Protein AF-A0A1M7IIR4-F1 (afdb_monomer)

Sequence (81 aa):
MNTRRNFIKKTALGSAGIAMAGSAMAMPASSYRRIIGANDRLNVAIAGLGRRLGAFYEPIALKESNVQLMYLFMIDVNPRL

pLDDT: mean 78.12, std 10.46, range [48.78, 90.06]

Solvent-accessible surface area (backbone atoms only — not comparable to full-atom values): 5125 Å² total; per-residue (Å²): 144,87,51,74,68,57,52,52,52,51,52,53,54,51,50,51,52,49,56,55,52,48,60,75,67,49,78,54,73,70,59,58,58,58,57,66,65,44,90,74,42,44,78,42,67,49,74,64,64,55,99,59,49,76,70,53,53,61,64,50,68,36,74,88,62,37,46,43,83,76,48,79,40,65,77,81,86,70,91,72,130

Secondary structure (DSSP, 8-state):
---HHHHHHHHHHHHHHHHHHHHHTPPPHHHHHHHTTTTTPEEEEEE--STTTHHHHHHHH-GGG-EEEEEEE--------

Mean predicted aligned error: 13.19 Å

Nearest PDB structures (foldseek):
  7qep-assembly1_C2  TM=3.889E-01  e=2.204E+00  Encephalitozoon cuniculi GB-M1
  6xu7-assembly1_Cc  TM=3.745E-01  e=3.340E+00  Drosophila melanogaster

InterPro domains:
  IPR006311 Twin-arginine translocation pathway, signal sequence [PS51318] (1-26)
  IPR019546 Twin-arginine translocation pathway, signal sequence, bacterial/archaeal [TIGR01409] (3-24)

Organism: NCBI:txid143223

Radius of gyration: 25.54 Å; Cα contacts (8 Å, |Δi|>4): 45; chains: 1; bounding box: 60×28×68 Å

Foldseek 3Di:
DDDPVVVVVVVVVVVVVVVVVVVVVDDDVVVVVCVVCVVVAAEDEAEAPDPCVVVVPVCQVDVVNNYDYDYYHHDPPPPDD

Structure (mmCIF, N/CA/C/O backbone):
data_AF-A0A1M7IIR4-F1
#
_entry.id   AF-A0A1M7IIR4-F1
#
loop_
_atom_site.group_PDB
_atom_site.id
_atom_site.type_symbol
_atom_site.label_atom_id
_atom_site.label_alt_id
_atom_site.label_comp_id
_atom_site.label_asym_id
_atom_site.label_entity_id
_atom_site.label_seq_id
_atom_site.pdbx_PDB_ins_code
_atom_site.Cartn_x
_atom_site.Cartn_y
_atom_site.Cartn_z
_atom_site.occupancy
_atom_site.B_iso_or_equiv
_atom_site.auth_seq_id
_atom_site.auth_comp_id
_atom_site.auth_asym_id
_atom_site.auth_atom_id
_atom_site.pdbx_PDB_model_num
ATOM 1 N N . MET A 1 1 ? -22.905 4.334 50.184 1.00 50.03 1 MET A N 1
ATOM 2 C CA . MET A 1 1 ? -23.647 4.455 48.908 1.00 50.03 1 MET A CA 1
ATOM 3 C C . MET A 1 1 ? -23.047 3.521 47.844 1.00 50.03 1 MET A C 1
ATOM 5 O O . MET A 1 1 ? -22.452 3.986 46.886 1.00 50.03 1 MET A O 1
ATOM 9 N N . ASN A 1 2 ? -23.180 2.199 48.005 1.00 61.03 2 ASN A N 1
ATOM 10 C CA . ASN A 1 2 ? -22.682 1.195 47.050 1.00 61.03 2 ASN A CA 1
ATOM 11 C C . ASN A 1 2 ? -23.795 0.178 46.792 1.00 61.03 2 ASN A C 1
ATOM 13 O O . ASN A 1 2 ? -23.926 -0.809 47.506 1.00 61.03 2 ASN A O 1
ATOM 17 N N . THR A 1 3 ? -24.655 0.454 45.816 1.00 80.12 3 THR A N 1
ATOM 18 C CA . THR A 1 3 ? -25.728 -0.461 45.409 1.00 80.12 3 THR A CA 1
ATOM 19 C C . THR A 1 3 ? -25.405 -1.066 44.048 1.00 80.12 3 THR A C 1
ATOM 21 O O . THR A 1 3 ? -24.843 -0.400 43.178 1.00 80.12 3 THR A O 1
ATOM 24 N N . ARG A 1 4 ? -25.807 -2.326 43.831 1.00 83.75 4 ARG A N 1
ATOM 25 C CA . ARG A 1 4 ? -25.638 -3.057 42.556 1.00 83.75 4 ARG A CA 1
ATOM 26 C C . ARG A 1 4 ? -26.122 -2.252 41.342 1.00 83.75 4 ARG A C 1
ATOM 28 O O . ARG A 1 4 ? -25.531 -2.308 40.272 1.00 83.75 4 ARG A O 1
ATOM 35 N N . ARG A 1 5 ? -27.153 -1.425 41.535 1.00 84.62 5 ARG A N 1
ATOM 36 C CA . ARG A 1 5 ? -27.696 -0.517 40.516 1.00 84.62 5 ARG A CA 1
ATOM 37 C C . ARG A 1 5 ? -26.693 0.554 40.059 1.00 84.62 5 ARG A C 1
ATOM 39 O O . ARG A 1 5 ? -26.661 0.871 38.875 1.00 84.62 5 ARG A O 1
ATOM 46 N N . ASN A 1 6 ? -25.863 1.083 40.959 1.00 84.31 6 ASN A N 1
ATOM 47 C CA . ASN A 1 6 ? -24.804 2.033 40.601 1.00 84.31 6 ASN A CA 1
ATOM 48 C C . ASN A 1 6 ? -23.655 1.358 39.850 1.00 84.31 6 ASN A C 1
ATOM 50 O O . ASN A 1 6 ? -23.105 1.961 38.932 1.00 84.31 6 ASN A O 1
ATOM 54 N N . PHE A 1 7 ? -23.329 0.110 40.200 1.00 84.50 7 PHE A N 1
ATOM 55 C CA . PHE A 1 7 ? -22.345 -0.680 39.461 1.00 84.50 7 PHE A CA 1
ATOM 56 C C . PHE A 1 7 ? -22.809 -0.922 38.021 1.00 84.50 7 PHE A C 1
ATOM 58 O O . PHE A 1 7 ? -22.101 -0.563 37.090 1.00 84.50 7 PHE A O 1
ATOM 65 N N . ILE A 1 8 ? -24.041 -1.407 37.829 1.00 85.06 8 ILE A N 1
ATOM 66 C CA . ILE A 1 8 ? -24.599 -1.662 36.491 1.00 85.06 8 ILE A CA 1
ATOM 67 C C . ILE A 1 8 ? -24.639 -0.381 35.649 1.00 85.06 8 ILE A C 1
ATOM 69 O O . ILE A 1 8 ? -24.221 -0.400 34.497 1.00 85.06 8 ILE A O 1
ATOM 73 N N . LYS A 1 9 ? -25.076 0.752 36.219 1.00 82.56 9 LYS A N 1
ATOM 74 C CA . LYS A 1 9 ? -25.093 2.035 35.497 1.00 82.56 9 LYS A CA 1
ATOM 75 C C . LYS A 1 9 ? -23.693 2.506 35.096 1.00 82.56 9 LYS A C 1
ATOM 77 O O . LYS A 1 9 ? -23.516 2.943 33.965 1.00 82.56 9 LYS A O 1
ATOM 82 N N . LYS A 1 10 ? -22.702 2.412 35.990 1.00 80.44 10 LYS A N 1
ATOM 83 C CA . LYS A 1 10 ? -21.315 2.797 35.679 1.00 80.44 10 LYS A CA 1
ATOM 84 C C . LYS A 1 10 ? -20.680 1.877 34.640 1.00 80.44 10 LYS A C 1
ATOM 86 O O . LYS A 1 10 ? -20.036 2.375 33.727 1.00 80.44 10 LYS A O 1
ATOM 91 N N . THR A 1 11 ? -20.891 0.568 34.746 1.00 82.75 11 THR A N 1
ATOM 92 C CA . THR A 1 11 ? -20.357 -0.401 33.783 1.00 82.75 11 THR A CA 1
ATOM 93 C C . THR A 1 11 ? -21.011 -0.241 32.413 1.00 82.75 11 THR A C 1
ATOM 95 O O . THR A 1 11 ? -20.298 -0.254 31.419 1.00 82.75 11 THR A O 1
ATOM 98 N N . ALA A 1 12 ? -22.327 -0.006 32.347 1.00 78.75 12 ALA A N 1
ATOM 99 C CA . ALA A 1 12 ? -23.032 0.257 31.090 1.00 78.75 12 ALA A CA 1
ATOM 100 C C . ALA A 1 12 ? -22.589 1.572 30.421 1.00 78.75 12 ALA A C 1
ATOM 102 O O . ALA A 1 12 ? -22.407 1.619 29.209 1.00 78.75 12 ALA A O 1
ATOM 103 N N . LEU A 1 13 ? -22.374 2.638 31.203 1.00 80.12 13 LEU A N 1
ATOM 104 C CA . LEU A 1 13 ? -21.833 3.902 30.689 1.00 80.12 13 LEU A CA 1
ATOM 105 C C . LEU A 1 13 ? -20.372 3.761 30.229 1.00 80.12 13 LEU A C 1
ATOM 107 O O . LEU A 1 13 ? -20.001 4.302 29.191 1.00 80.12 13 LEU A O 1
ATOM 111 N N . GLY A 1 14 ? -19.552 3.007 30.968 1.00 78.38 14 GLY A N 1
ATOM 112 C CA . GLY A 1 14 ? -18.160 2.738 30.607 1.00 78.38 14 GLY A CA 1
ATOM 113 C C . GLY A 1 14 ? -18.023 1.885 29.344 1.00 78.38 14 GLY A C 1
ATOM 114 O O . GLY A 1 14 ? -17.209 2.198 28.480 1.00 78.38 14 GLY A O 1
ATOM 115 N N . SER A 1 15 ? -18.849 0.844 29.190 1.00 72.81 15 SER A N 1
ATOM 116 C CA . SER A 1 15 ? -18.827 -0.020 28.005 1.00 72.81 15 SER A CA 1
ATOM 117 C C . SER A 1 15 ? -19.368 0.678 26.758 1.00 72.81 15 SER A C 1
ATOM 119 O O . SER A 1 15 ? -18.794 0.511 25.683 1.00 72.81 15 SER A O 1
ATOM 121 N N . ALA A 1 16 ? -20.404 1.513 26.889 1.00 68.56 16 ALA A N 1
ATOM 122 C CA . ALA A 1 16 ? -20.890 2.349 25.792 1.00 68.56 16 ALA A CA 1
ATOM 123 C C . ALA A 1 16 ? -19.805 3.325 25.302 1.00 68.56 16 ALA A C 1
ATOM 125 O O . ALA A 1 16 ? -19.591 3.449 24.098 1.00 68.56 16 ALA A O 1
ATOM 126 N N . GLY A 1 17 ? -19.056 3.944 26.222 1.00 69.00 17 GLY A N 1
ATOM 127 C CA . GLY A 1 17 ? -17.917 4.800 25.878 1.00 69.00 17 GLY A CA 1
ATOM 128 C C . GLY A 1 17 ? -16.811 4.062 25.115 1.00 69.00 17 GLY A C 1
ATOM 129 O O . GLY A 1 17 ? -16.285 4.592 24.140 1.00 69.00 17 GLY A O 1
ATOM 130 N N . ILE A 1 18 ? -16.501 2.816 25.495 1.00 70.62 18 ILE A N 1
ATOM 131 C CA . ILE A 1 18 ? -1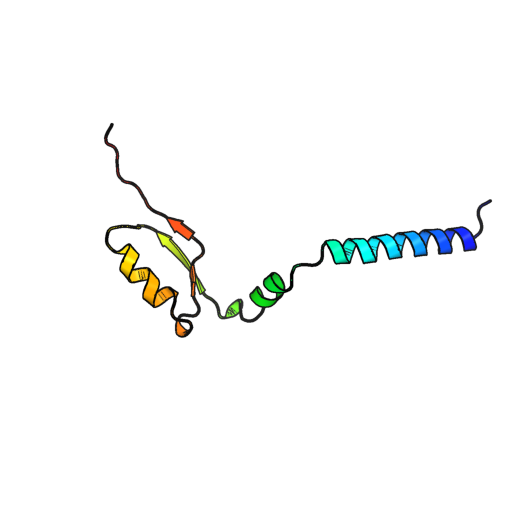5.495 1.984 24.810 1.00 70.62 18 ILE A CA 1
ATOM 132 C C . ILE A 1 18 ? -15.981 1.537 23.426 1.00 70.62 18 ILE A C 1
ATOM 134 O O . ILE A 1 18 ? -15.212 1.583 22.471 1.00 70.62 18 ILE A O 1
ATOM 138 N N . ALA A 1 19 ? -17.247 1.140 23.285 1.00 64.94 19 ALA A N 1
ATOM 139 C CA . ALA A 1 19 ? -17.808 0.745 21.992 1.00 64.94 19 ALA A CA 1
ATOM 140 C C . ALA A 1 19 ? -17.811 1.916 20.992 1.00 64.94 19 ALA A C 1
ATOM 142 O O . ALA A 1 19 ? -17.448 1.745 19.827 1.00 64.94 19 ALA A O 1
ATOM 143 N N . MET A 1 20 ? -18.144 3.124 21.457 1.00 63.91 20 MET A N 1
ATOM 144 C CA . MET A 1 20 ? -18.084 4.332 20.631 1.00 63.91 20 MET A CA 1
ATOM 145 C C . MET A 1 20 ? -16.639 4.756 20.326 1.00 63.91 20 MET A C 1
ATOM 147 O O . MET A 1 20 ? -16.341 5.097 19.182 1.00 63.91 20 MET A O 1
ATOM 151 N N . ALA A 1 21 ? -15.710 4.640 21.280 1.00 60.81 21 ALA A N 1
ATOM 152 C CA . ALA A 1 21 ? -14.280 4.843 21.027 1.00 60.81 21 ALA A CA 1
ATOM 153 C C . ALA A 1 21 ? -13.698 3.811 20.037 1.00 60.81 21 ALA A C 1
ATOM 155 O O . ALA A 1 21 ? -12.850 4.150 19.214 1.00 60.81 21 ALA A O 1
ATOM 156 N N . GLY A 1 22 ? -14.197 2.571 20.051 1.00 58.16 22 GLY A N 1
ATOM 157 C CA . GLY A 1 22 ? -13.826 1.518 19.103 1.00 58.16 22 GLY A CA 1
ATOM 158 C C . GLY A 1 22 ? -14.223 1.839 17.660 1.00 58.16 22 GLY A C 1
ATOM 159 O O . GLY A 1 22 ? -13.483 1.507 16.738 1.00 58.16 22 GLY A O 1
ATOM 160 N N . SER A 1 23 ? -15.338 2.551 17.456 1.00 59.03 23 SER A N 1
ATOM 161 C CA . SER A 1 23 ? -15.757 3.028 16.129 1.00 59.03 23 SER A CA 1
ATOM 162 C C . SER A 1 23 ? -14.905 4.188 15.595 1.00 59.03 23 SER A C 1
ATOM 164 O O . SER A 1 23 ? -14.708 4.290 14.388 1.00 59.03 23 SER A O 1
ATOM 166 N N . ALA A 1 24 ? -14.324 5.008 16.479 1.00 58.28 24 ALA A N 1
ATOM 167 C CA . ALA A 1 24 ? -13.349 6.037 16.102 1.00 58.28 24 ALA A CA 1
ATOM 168 C C . ALA A 1 24 ? -11.985 5.440 15.698 1.00 58.28 24 ALA A C 1
ATOM 170 O O . ALA A 1 24 ? -11.240 6.055 14.940 1.00 58.28 24 ALA A O 1
ATOM 171 N N . MET A 1 25 ? -11.688 4.222 16.164 1.00 59.44 25 MET A N 1
ATOM 172 C CA . MET A 1 25 ? -10.524 3.412 15.781 1.00 59.44 25 MET A CA 1
ATOM 173 C C . MET A 1 25 ? -10.867 2.352 14.720 1.00 59.44 25 MET A C 1
ATOM 175 O O . MET A 1 25 ? -10.078 1.436 14.476 1.00 59.44 25 MET A O 1
ATOM 179 N N . ALA A 1 26 ? -12.045 2.438 14.090 1.00 67.38 26 ALA A N 1
ATOM 180 C CA . ALA A 1 26 ? -12.413 1.520 13.025 1.00 67.38 26 ALA A CA 1
ATOM 181 C C . ALA A 1 26 ? -11.525 1.773 11.799 1.00 67.38 26 ALA A C 1
ATOM 183 O O . ALA A 1 26 ? -11.384 2.904 11.329 1.00 67.38 26 ALA A O 1
ATOM 184 N N . MET A 1 27 ? -10.926 0.706 11.267 1.00 68.88 27 MET A N 1
ATOM 185 C CA . MET A 1 27 ? -10.175 0.778 10.017 1.00 68.88 27 MET A CA 1
ATOM 186 C C . MET A 1 27 ? -11.056 1.375 8.908 1.00 68.88 27 MET A C 1
ATOM 188 O O . MET A 1 27 ? -12.198 0.939 8.742 1.00 68.88 27 MET A O 1
ATOM 192 N N . PRO A 1 28 ? -10.545 2.326 8.107 1.00 79.00 28 PRO A N 1
ATOM 193 C CA . PRO A 1 28 ? -11.325 2.917 7.030 1.00 79.00 28 PRO A CA 1
ATOM 194 C C . PRO A 1 28 ? -11.729 1.849 6.002 1.00 79.00 28 PRO A C 1
ATOM 196 O O . PRO A 1 28 ? -11.003 0.878 5.774 1.00 79.00 28 PRO A O 1
ATOM 199 N N . ALA A 1 29 ? -12.867 2.044 5.326 1.00 73.62 29 ALA A N 1
ATOM 200 C CA . ALA A 1 29 ? -13.373 1.112 4.308 1.00 73.62 29 ALA A CA 1
ATOM 201 C C . ALA A 1 29 ? -12.356 0.837 3.178 1.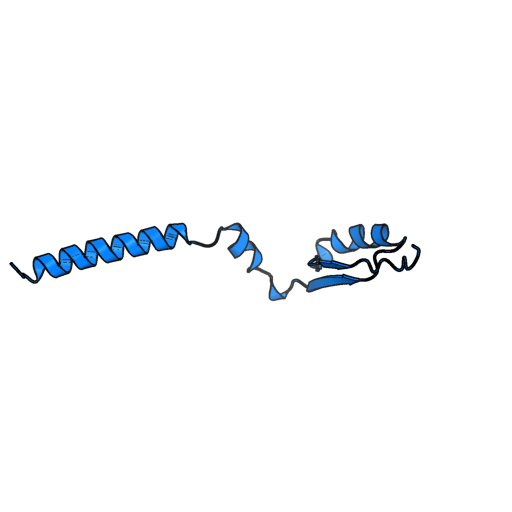00 73.62 29 ALA A C 1
ATOM 203 O O . ALA A 1 29 ? -12.357 -0.234 2.570 1.00 73.62 29 ALA A O 1
ATOM 204 N N . SER A 1 30 ? -11.442 1.780 2.929 1.00 79.56 30 SER A N 1
ATOM 205 C CA . SER A 1 30 ? -10.307 1.618 2.017 1.00 79.56 30 SER A CA 1
ATOM 206 C C . SER A 1 30 ? -9.328 0.522 2.457 1.00 79.56 30 SER A C 1
ATOM 208 O O . SER A 1 30 ? -8.820 -0.202 1.603 1.00 79.56 30 SER A O 1
ATOM 210 N N . SER A 1 31 ? -9.095 0.350 3.761 1.00 76.00 31 SER A N 1
ATOM 211 C CA . SER A 1 31 ? -8.262 -0.725 4.312 1.00 76.00 31 SER A CA 1
ATOM 212 C C . SER A 1 31 ? -8.939 -2.085 4.159 1.00 76.00 31 SER A C 1
ATOM 214 O O . SER A 1 31 ? -8.301 -3.025 3.697 1.00 76.00 31 SER A O 1
ATOM 216 N N . TYR A 1 32 ? -10.246 -2.182 4.433 1.00 75.00 32 TYR A N 1
ATOM 217 C CA . TYR A 1 32 ? -11.010 -3.420 4.214 1.00 75.00 32 TYR A CA 1
ATOM 218 C C . TYR A 1 32 ? -11.030 -3.841 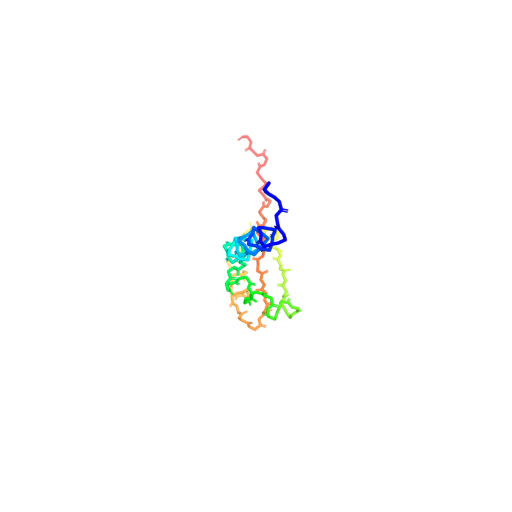2.739 1.00 75.00 32 TYR A C 1
ATOM 220 O O . TYR A 1 32 ? -10.856 -5.014 2.413 1.00 75.00 32 TYR A O 1
ATOM 228 N N . ARG A 1 33 ? -11.154 -2.877 1.820 1.00 79.50 33 ARG A N 1
ATOM 229 C CA . ARG A 1 33 ? -11.119 -3.139 0.374 1.00 79.50 33 ARG A CA 1
ATOM 230 C C . ARG A 1 33 ? -9.761 -3.667 -0.112 1.00 79.50 33 ARG A C 1
ATOM 232 O O . ARG A 1 33 ? -9.722 -4.370 -1.117 1.00 79.50 33 ARG A O 1
ATOM 239 N N . ARG A 1 34 ? -8.663 -3.374 0.597 1.00 80.50 34 ARG A N 1
ATOM 240 C CA . ARG A 1 34 ? -7.325 -3.928 0.310 1.00 80.50 34 ARG A CA 1
ATOM 241 C C . ARG A 1 34 ? -7.155 -5.376 0.774 1.00 80.50 34 ARG A C 1
ATOM 243 O O . ARG A 1 34 ? -6.254 -6.040 0.271 1.00 80.50 34 ARG A O 1
ATOM 250 N N . ILE A 1 35 ? -8.001 -5.873 1.678 1.00 81.06 35 ILE A N 1
ATOM 251 C CA . ILE A 1 35 ? -7.957 -7.266 2.156 1.00 81.06 35 ILE A CA 1
ATOM 252 C C . ILE A 1 35 ? -8.543 -8.214 1.099 1.00 81.06 35 ILE A C 1
ATOM 254 O O . ILE A 1 35 ? -7.985 -9.273 0.822 1.00 81.06 35 ILE A O 1
ATOM 258 N N . ILE A 1 36 ? -9.639 -7.814 0.448 1.00 80.75 36 ILE A N 1
ATOM 259 C CA . ILE A 1 36 ? -10.306 -8.626 -0.579 1.00 80.75 36 ILE A CA 1
ATOM 260 C C . ILE A 1 36 ? -9.410 -8.739 -1.824 1.00 80.75 36 ILE A C 1
ATOM 262 O O . ILE A 1 36 ? -9.082 -7.727 -2.451 1.00 80.75 36 ILE A O 1
ATOM 266 N N . GLY A 1 37 ? -9.008 -9.962 -2.184 1.00 79.50 37 GLY A N 1
ATOM 267 C CA . GLY A 1 37 ? -8.092 -10.244 -3.301 1.00 79.50 37 GLY A CA 1
ATOM 268 C C . GLY A 1 37 ? -6.613 -9.992 -2.985 1.00 79.50 37 GLY A C 1
ATOM 269 O O . GLY A 1 37 ? -5.806 -9.882 -3.901 1.00 79.50 37 GLY A O 1
ATOM 270 N N . ALA A 1 38 ? -6.244 -9.849 -1.704 1.00 79.81 38 ALA A N 1
ATOM 271 C CA . ALA A 1 38 ? -4.847 -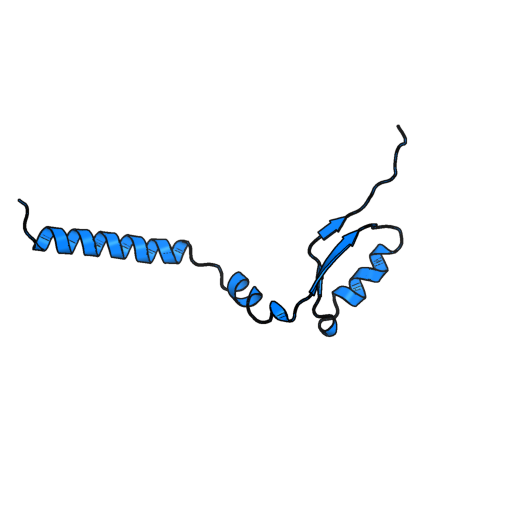9.675 -1.299 1.00 79.81 38 ALA A CA 1
ATOM 272 C C . ALA A 1 38 ? -3.983 -10.918 -1.572 1.00 79.81 38 ALA A C 1
ATOM 274 O O . ALA A 1 38 ? -2.814 -10.763 -1.894 1.00 79.81 38 ALA A O 1
ATOM 275 N N . ASN A 1 39 ? -4.561 -12.122 -1.485 1.00 83.19 39 ASN A N 1
ATOM 276 C CA . ASN A 1 39 ? -3.855 -13.377 -1.777 1.00 83.19 39 ASN A CA 1
ATOM 277 C C . ASN A 1 39 ? -3.532 -13.546 -3.265 1.00 83.19 39 ASN A C 1
ATOM 279 O O . ASN A 1 39 ? -2.563 -14.215 -3.604 1.00 83.19 39 ASN A O 1
ATOM 283 N N . ASP A 1 40 ? -4.325 -12.924 -4.137 1.00 86.44 40 ASP A N 1
ATOM 284 C CA . ASP A 1 40 ? -4.114 -12.990 -5.582 1.00 86.44 40 ASP A CA 1
ATOM 285 C C . ASP A 1 40 ? -3.131 -11.907 -6.057 1.00 86.44 40 ASP A C 1
ATOM 287 O O . ASP A 1 40 ? -2.591 -12.005 -7.158 1.00 86.44 40 ASP A O 1
ATOM 291 N N . ARG A 1 41 ? -2.911 -10.858 -5.246 1.00 87.00 41 ARG A N 1
ATOM 292 C CA . ARG A 1 41 ? -2.073 -9.700 -5.582 1.00 87.00 41 ARG A CA 1
ATOM 293 C C . ARG A 1 41 ? -0.595 -9.961 -5.307 1.00 87.00 41 ARG A C 1
ATOM 295 O O . ARG A 1 41 ? -0.209 -10.317 -4.196 1.00 87.00 41 ARG A O 1
ATOM 302 N N . LEU A 1 42 ? 0.250 -9.664 -6.291 1.00 87.88 42 LEU A N 1
ATOM 303 C CA . LEU A 1 42 ? 1.702 -9.745 -6.154 1.00 87.88 42 LEU A CA 1
ATOM 304 C C . LEU A 1 42 ? 2.271 -8.397 -5.686 1.00 87.88 42 LEU A C 1
ATOM 306 O O . L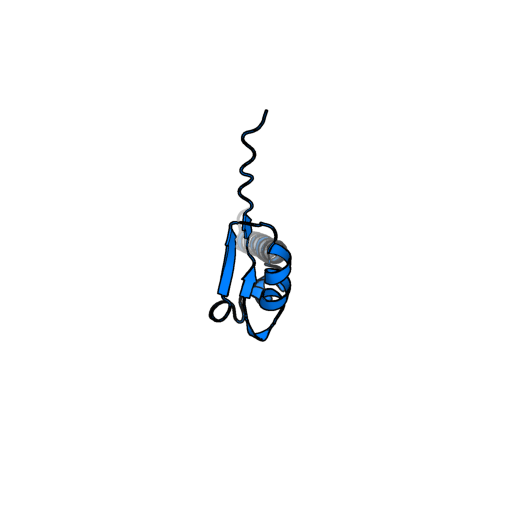EU A 1 42 ? 2.200 -7.402 -6.403 1.00 87.88 42 LEU A O 1
ATOM 310 N N . ASN A 1 43 ? 2.875 -8.351 -4.500 1.00 89.94 43 ASN A N 1
ATOM 311 C CA . ASN A 1 43 ? 3.572 -7.156 -4.019 1.00 89.94 43 ASN A CA 1
ATOM 312 C C . ASN A 1 43 ? 5.014 -7.147 -4.540 1.00 89.94 43 ASN A C 1
ATOM 314 O O . ASN A 1 43 ? 5.780 -8.058 -4.230 1.00 89.94 43 ASN A O 1
ATOM 318 N N . VAL A 1 44 ? 5.400 -6.118 -5.296 1.00 90.06 44 VAL A N 1
ATOM 319 C CA . VAL A 1 44 ? 6.740 -6.025 -5.900 1.00 90.06 44 VAL A CA 1
ATOM 320 C C . VAL A 1 44 ? 7.468 -4.757 -5.480 1.00 90.06 44 VAL A C 1
ATOM 322 O O . VAL A 1 44 ? 6.860 -3.716 -5.230 1.00 90.06 44 VAL A O 1
ATOM 325 N N . ALA A 1 45 ? 8.792 -4.836 -5.448 1.00 90.00 45 ALA A N 1
ATOM 326 C CA . ALA A 1 45 ? 9.675 -3.687 -5.330 1.00 90.00 45 ALA A CA 1
ATOM 327 C C . ALA A 1 45 ? 10.639 -3.680 -6.517 1.00 90.00 45 ALA A C 1
ATOM 329 O O . ALA A 1 45 ? 11.133 -4.732 -6.920 1.00 90.00 45 ALA A O 1
ATOM 330 N N . ILE A 1 46 ? 10.907 -2.501 -7.075 1.00 87.69 46 ILE A N 1
ATOM 331 C CA . ILE A 1 46 ? 11.824 -2.346 -8.208 1.00 87.69 46 ILE A CA 1
ATOM 332 C C . ILE A 1 46 ? 13.101 -1.702 -7.703 1.00 87.69 46 ILE A C 1
ATOM 334 O O . ILE A 1 46 ? 13.068 -0.583 -7.200 1.00 87.69 46 ILE A O 1
ATOM 338 N N . ALA A 1 47 ? 14.225 -2.394 -7.862 1.00 87.12 47 ALA A N 1
ATOM 339 C CA . ALA A 1 47 ? 15.549 -1.857 -7.587 1.00 87.12 47 ALA A CA 1
ATOM 340 C C . ALA A 1 47 ? 16.309 -1.621 -8.898 1.00 87.12 47 ALA A C 1
ATOM 342 O O . ALA A 1 47 ? 16.249 -2.443 -9.809 1.00 87.12 47 ALA A O 1
ATOM 343 N N . GLY A 1 48 ? 17.030 -0.503 -8.991 1.00 83.12 48 GLY A N 1
ATOM 344 C CA . GLY A 1 48 ? 17.786 -0.127 -10.188 1.00 83.12 48 GLY A CA 1
ATOM 345 C C . GLY A 1 48 ? 16.983 0.738 -11.158 1.00 83.12 48 GLY A C 1
ATOM 346 O O . GLY A 1 48 ? 16.825 0.401 -12.333 1.00 83.12 48 GLY A O 1
ATOM 347 N N . LEU A 1 49 ? 16.487 1.877 -10.671 1.00 79.94 49 LEU A N 1
ATOM 348 C CA . LEU A 1 49 ? 15.838 2.894 -11.502 1.00 79.94 49 LEU A CA 1
ATOM 349 C C . LEU A 1 49 ? 16.888 3.582 -12.391 1.00 79.94 49 LEU A C 1
ATOM 351 O O . LEU A 1 49 ? 17.491 4.579 -12.025 1.00 79.94 49 LEU A O 1
ATOM 355 N N . GLY A 1 50 ? 17.169 2.996 -13.550 1.00 79.06 50 GLY A N 1
ATOM 356 C CA . GLY A 1 50 ? 18.020 3.600 -14.574 1.00 79.06 50 GLY A CA 1
ATOM 357 C C . GLY A 1 50 ? 17.199 4.224 -15.702 1.00 79.06 50 GLY A C 1
ATOM 358 O O . GLY A 1 50 ? 16.009 4.510 -15.572 1.00 79.06 50 GLY A O 1
ATOM 359 N N . ARG A 1 51 ? 17.797 4.303 -16.894 1.00 80.38 51 ARG A N 1
AT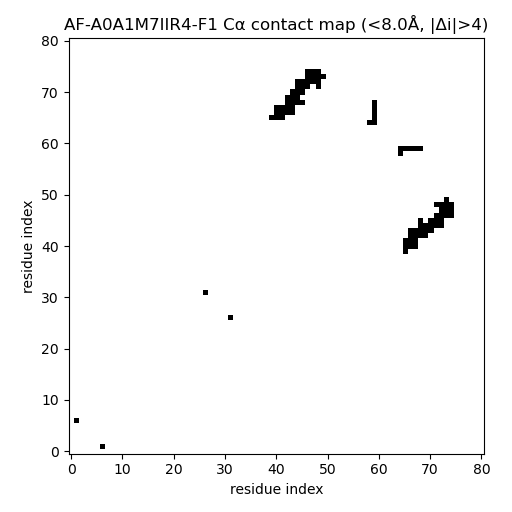OM 360 C CA . ARG A 1 51 ? 17.149 4.790 -18.132 1.00 80.38 51 ARG A CA 1
ATOM 361 C C . ARG A 1 51 ? 15.892 4.011 -18.564 1.00 80.38 51 ARG A C 1
ATOM 363 O O . ARG A 1 51 ? 15.243 4.401 -19.526 1.00 80.38 51 ARG A O 1
ATOM 370 N N . ARG A 1 52 ? 15.576 2.892 -17.902 1.00 78.56 52 ARG A N 1
ATOM 371 C CA . ARG A 1 52 ? 14.468 1.979 -18.228 1.00 78.56 52 ARG A CA 1
ATOM 372 C C . ARG A 1 52 ? 13.254 2.126 -17.312 1.00 78.56 52 ARG A C 1
ATOM 374 O O . ARG A 1 52 ? 12.291 1.396 -17.504 1.00 78.56 52 ARG A O 1
ATOM 381 N N . LEU A 1 53 ? 13.271 3.069 -16.364 1.00 81.56 53 LEU A N 1
ATOM 382 C CA . LEU A 1 53 ? 12.147 3.295 -15.450 1.00 81.56 53 LEU A CA 1
ATOM 383 C C . LEU A 1 53 ? 10.806 3.446 -16.189 1.00 81.56 53 LEU A C 1
ATOM 385 O O . LEU A 1 53 ? 9.813 2.842 -15.797 1.00 81.56 53 LEU A O 1
ATOM 389 N N . GLY A 1 54 ? 10.815 4.166 -17.315 1.00 83.31 54 GLY A N 1
ATOM 390 C CA . GLY A 1 54 ? 9.639 4.370 -18.163 1.00 83.31 54 GLY A CA 1
ATOM 391 C C . GLY A 1 54 ? 8.935 3.078 -18.598 1.00 83.31 54 GLY A C 1
ATOM 392 O O . GLY A 1 54 ? 7.712 3.049 -18.673 1.00 83.31 54 GLY A O 1
ATOM 393 N N . ALA A 1 55 ? 9.688 1.998 -18.824 1.00 84.19 55 ALA A N 1
ATOM 394 C CA . ALA A 1 55 ? 9.147 0.730 -19.308 1.00 84.19 55 ALA A CA 1
ATOM 395 C C . ALA A 1 55 ? 8.430 -0.086 -18.220 1.00 84.19 55 ALA A C 1
ATOM 397 O O . ALA A 1 55 ? 7.721 -1.033 -18.541 1.00 84.19 55 ALA A O 1
ATOM 398 N N . PHE A 1 56 ? 8.606 0.255 -16.938 1.00 85.44 56 PHE A N 1
ATOM 399 C CA . PHE A 1 56 ? 7.965 -0.466 -15.837 1.00 85.44 56 PHE A CA 1
ATOM 400 C C . PHE A 1 56 ? 6.566 0.066 -15.507 1.00 85.44 56 PHE A C 1
ATOM 402 O O . PHE A 1 56 ? 5.775 -0.661 -14.916 1.00 85.44 56 PHE A O 1
ATOM 409 N N . TYR A 1 57 ? 6.221 1.297 -15.900 1.00 86.00 57 TYR A N 1
ATOM 410 C CA . TYR A 1 57 ? 4.912 1.877 -15.580 1.00 86.00 57 TYR A CA 1
ATOM 411 C C . TYR A 1 57 ? 3.756 1.143 -16.254 1.00 86.00 57 TYR A C 1
ATOM 413 O O . TYR A 1 57 ? 2.780 0.801 -15.593 1.00 86.00 57 TYR A O 1
ATOM 421 N N . GLU A 1 58 ? 3.879 0.886 -17.554 1.00 88.31 58 GLU A N 1
ATOM 422 C CA . GLU A 1 58 ? 2.843 0.234 -18.353 1.00 88.31 58 GLU A CA 1
ATOM 423 C C . GLU A 1 58 ? 2.484 -1.172 -17.834 1.00 88.31 58 GLU A C 1
A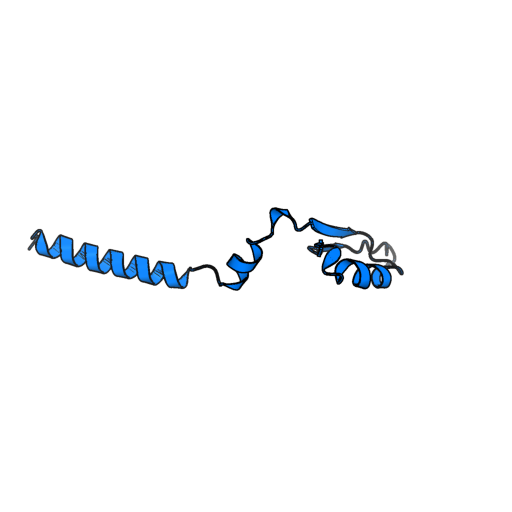TOM 425 O O . GLU A 1 58 ? 1.321 -1.379 -17.486 1.00 88.31 58 GLU A O 1
ATOM 430 N N . PRO A 1 59 ? 3.429 -2.117 -17.644 1.00 85.81 59 PRO A N 1
ATOM 431 C CA . PRO A 1 59 ? 3.094 -3.458 -17.163 1.00 85.81 59 PRO A CA 1
ATOM 432 C C . PRO A 1 59 ? 2.565 -3.488 -15.722 1.00 85.81 59 PRO A C 1
ATOM 434 O O . PRO A 1 59 ? 1.805 -4.391 -15.377 1.00 85.81 59 PRO A O 1
ATOM 437 N N . ILE A 1 60 ? 2.934 -2.520 -14.876 1.00 87.94 60 ILE A N 1
ATOM 438 C CA . ILE A 1 60 ? 2.438 -2.419 -13.491 1.00 87.94 60 ILE A CA 1
ATOM 439 C C . ILE A 1 60 ? 1.034 -1.814 -13.444 1.00 87.94 60 ILE A C 1
ATOM 441 O O . ILE A 1 60 ? 0.235 -2.182 -12.586 1.00 87.94 60 ILE A O 1
ATOM 445 N N . ALA A 1 61 ? 0.723 -0.886 -14.351 1.00 86.94 61 ALA A N 1
ATOM 446 C CA . ALA A 1 61 ? -0.593 -0.263 -14.434 1.00 86.94 61 ALA A CA 1
ATOM 447 C C . ALA A 1 61 ? -1.666 -1.214 -14.990 1.00 86.94 61 ALA A C 1
ATOM 449 O O . ALA A 1 61 ? -2.858 -1.004 -14.747 1.00 86.94 61 ALA A O 1
ATOM 450 N N . LEU A 1 62 ? -1.265 -2.263 -15.719 1.00 89.44 62 LEU A N 1
ATOM 451 C CA . LEU A 1 62 ? -2.180 -3.284 -16.218 1.00 89.44 62 LEU A CA 1
ATOM 452 C C . LEU A 1 62 ? -2.845 -4.032 -15.058 1.00 89.44 62 LEU A C 1
ATOM 454 O O . LEU A 1 62 ? -2.204 -4.701 -14.248 1.00 89.44 62 LEU A O 1
ATOM 458 N N . LYS A 1 63 ? -4.177 -3.964 -15.022 1.00 84.19 63 LYS A N 1
ATOM 459 C CA . LYS A 1 63 ? -4.999 -4.642 -14.012 1.00 84.19 63 LYS A CA 1
ATOM 460 C C . LYS A 1 63 ? -4.836 -6.165 -14.052 1.00 84.19 63 LYS A C 1
ATOM 462 O O . LYS A 1 63 ? -4.930 -6.809 -13.013 1.00 84.19 63 LYS A O 1
ATOM 467 N N . GLU A 1 64 ? -4.581 -6.717 -15.236 1.00 86.00 64 GLU A N 1
ATOM 468 C CA . GLU A 1 64 ? -4.347 -8.148 -15.467 1.00 86.00 64 GLU A CA 1
ATOM 469 C C . GLU A 1 64 ? -3.081 -8.655 -14.774 1.00 86.00 64 GLU A C 1
ATOM 471 O O . GLU A 1 64 ? -3.057 -9.788 -14.305 1.00 86.00 64 GLU A O 1
ATOM 476 N N . SER A 1 65 ? -2.061 -7.802 -14.635 1.00 85.00 65 SER A N 1
ATOM 477 C CA . SER A 1 65 ? -0.819 -8.151 -13.944 1.00 85.00 65 SER A CA 1
ATOM 478 C C . SER A 1 65 ? -1.048 -8.410 -12.451 1.00 85.00 65 SER A C 1
ATOM 480 O O . SER A 1 65 ? -0.268 -9.118 -11.822 1.00 85.00 65 SER A O 1
ATOM 482 N N . ASN A 1 66 ? -2.114 -7.840 -11.871 1.00 86.25 66 ASN A N 1
ATOM 483 C CA . ASN A 1 66 ? -2.467 -7.955 -10.454 1.00 86.25 66 ASN A CA 1
ATOM 484 C C . ASN A 1 66 ? -1.293 -7.648 -9.502 1.00 86.25 66 ASN A C 1
ATOM 486 O O . ASN A 1 66 ? -1.132 -8.266 -8.448 1.00 86.25 66 ASN A O 1
ATOM 490 N N . VAL A 1 67 ? -0.453 -6.687 -9.893 1.00 88.00 67 VAL A N 1
ATOM 491 C CA . VAL A 1 67 ? 0.763 -6.305 -9.175 1.00 88.00 67 VAL A CA 1
ATOM 492 C C . VAL A 1 67 ? 0.535 -5.014 -8.393 1.00 88.00 67 VAL A C 1
ATOM 494 O O . VAL A 1 67 ? -0.040 -4.055 -8.902 1.00 88.00 67 VAL A O 1
ATOM 497 N N . GLN A 1 68 ? 1.034 -4.959 -7.160 1.00 89.31 68 GLN A N 1
ATOM 498 C CA . GLN A 1 68 ? 1.106 -3.745 -6.358 1.00 89.31 68 GLN A CA 1
ATOM 499 C C . GLN A 1 68 ? 2.573 -3.353 -6.157 1.00 89.31 68 GLN A C 1
ATOM 501 O O . GLN A 1 68 ? 3.340 -4.052 -5.493 1.00 89.31 68 GLN A O 1
ATOM 506 N N . LEU A 1 69 ? 2.967 -2.214 -6.729 1.00 89.25 69 LEU A N 1
ATOM 507 C CA . LEU A 1 69 ? 4.300 -1.650 -6.542 1.00 89.25 69 LEU A CA 1
ATOM 508 C C . LEU A 1 69 ? 4.404 -1.019 -5.150 1.00 89.25 69 LEU A C 1
ATOM 510 O O . LEU A 1 69 ? 3.730 -0.035 -4.849 1.00 89.25 69 LEU A O 1
ATOM 514 N N . MET A 1 70 ? 5.242 -1.610 -4.305 1.00 90.00 70 MET A N 1
ATOM 515 C CA . MET A 1 70 ? 5.427 -1.200 -2.913 1.00 90.00 70 MET A CA 1
ATOM 516 C C . MET A 1 70 ? 6.539 -0.169 -2.766 1.00 90.00 70 MET A C 1
ATOM 518 O O . MET A 1 70 ? 6.381 0.808 -2.039 1.00 90.00 70 MET A O 1
ATOM 522 N N . TYR A 1 71 ? 7.659 -0.389 -3.458 1.00 89.25 71 TYR A N 1
ATOM 523 C CA . TYR A 1 71 ? 8.862 0.423 -3.314 1.00 89.25 71 TYR A CA 1
ATOM 524 C C . TYR A 1 71 ? 9.608 0.552 -4.639 1.00 89.25 71 TYR A C 1
ATOM 526 O O . TYR A 1 71 ? 9.646 -0.382 -5.444 1.00 89.25 71 TYR A O 1
ATOM 534 N N . LEU A 1 72 ? 10.237 1.708 -4.833 1.00 88.00 72 LEU A N 1
ATOM 535 C CA . LEU A 1 72 ? 11.198 1.941 -5.901 1.00 88.00 72 LEU A CA 1
ATOM 536 C C . LEU A 1 72 ? 12.530 2.340 -5.264 1.00 88.00 72 LEU A C 1
ATOM 538 O O . LEU A 1 72 ? 12.580 3.273 -4.465 1.00 88.00 72 LEU A O 1
ATOM 542 N N . PHE A 1 73 ? 13.601 1.646 -5.634 1.00 86.12 73 PHE A N 1
ATOM 543 C CA . PHE A 1 73 ? 14.952 1.882 -5.141 1.00 86.12 73 PHE A CA 1
ATOM 544 C C . PHE A 1 73 ? 15.871 2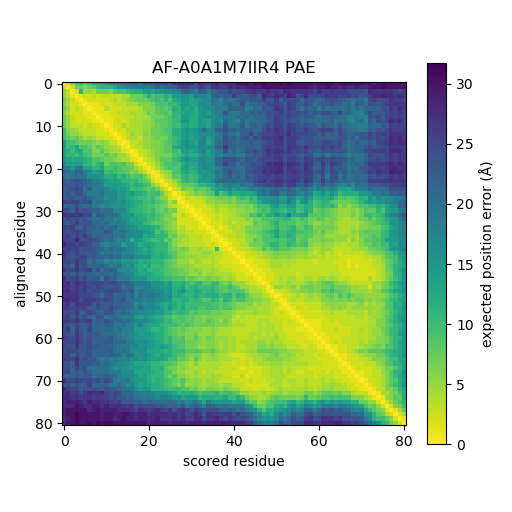.265 -6.300 1.00 86.12 73 PHE A C 1
ATOM 546 O O . PHE A 1 73 ? 16.113 1.468 -7.210 1.00 86.12 73 PHE A O 1
ATOM 553 N N . MET A 1 74 ? 16.422 3.475 -6.263 1.00 82.88 74 MET A N 1
ATOM 554 C CA . MET A 1 74 ? 17.524 3.882 -7.133 1.00 82.88 74 MET A CA 1
ATOM 555 C C . MET A 1 74 ? 18.827 3.732 -6.357 1.00 82.88 74 MET A C 1
ATOM 557 O O . MET A 1 74 ? 18.953 4.267 -5.260 1.00 82.88 74 MET A O 1
ATOM 561 N N . ILE A 1 75 ? 19.787 2.997 -6.915 1.00 73.00 75 ILE A N 1
ATOM 562 C CA . ILE A 1 75 ? 21.169 3.075 -6.445 1.00 73.00 75 ILE A CA 1
ATOM 563 C C . ILE A 1 75 ? 21.809 4.182 -7.272 1.00 73.00 75 ILE A C 1
ATOM 565 O O . ILE A 1 75 ? 22.151 3.970 -8.436 1.00 73.00 75 ILE A O 1
ATOM 569 N N . ASP A 1 76 ? 21.928 5.366 -6.681 1.00 68.06 76 ASP A N 1
ATOM 570 C CA . ASP A 1 76 ? 22.786 6.407 -7.230 1.00 68.06 76 ASP A CA 1
ATOM 571 C C . ASP A 1 76 ? 24.239 5.977 -7.032 1.00 68.06 76 ASP A C 1
ATOM 573 O O . ASP A 1 76 ? 24.803 6.063 -5.943 1.00 68.06 76 ASP A O 1
ATOM 577 N N . VAL A 1 77 ? 24.859 5.490 -8.104 1.00 62.91 77 VAL A N 1
ATOM 578 C CA . VAL A 1 77 ? 26.308 5.287 -8.156 1.00 62.91 77 VAL A CA 1
ATOM 579 C C . VAL A 1 77 ? 26.950 6.604 -8.594 1.00 62.91 77 VAL A C 1
ATOM 581 O O . VAL A 1 77 ? 27.579 6.678 -9.647 1.00 62.91 77 VAL A O 1
ATOM 584 N N . ASN A 1 78 ? 26.770 7.674 -7.816 1.00 57.59 78 ASN A N 1
ATOM 585 C CA . ASN A 1 78 ? 27.590 8.872 -7.975 1.00 57.59 78 ASN A CA 1
ATOM 586 C C . ASN A 1 78 ? 28.596 8.987 -6.819 1.00 57.59 78 ASN A C 1
ATOM 588 O O . ASN A 1 78 ? 28.312 9.655 -5.831 1.00 57.59 78 ASN A O 1
ATOM 592 N N . PRO A 1 79 ? 29.786 8.366 -6.924 1.00 60.34 79 PRO A N 1
ATOM 593 C CA . PRO A 1 79 ? 30.878 8.590 -5.982 1.00 60.34 79 PRO A CA 1
ATOM 594 C C . PRO A 1 79 ? 31.697 9.854 -6.311 1.00 60.34 79 PRO A C 1
ATOM 596 O O . PRO A 1 79 ? 32.846 9.957 -5.888 1.00 60.34 79 PRO A O 1
ATOM 599 N N . ARG A 1 80 ? 31.179 10.803 -7.106 1.00 60.66 80 ARG A N 1
ATOM 600 C CA . ARG A 1 80 ? 31.912 12.033 -7.430 1.00 60.66 80 ARG A CA 1
ATOM 601 C C . ARG A 1 80 ? 31.484 13.177 -6.514 1.00 60.66 80 ARG A 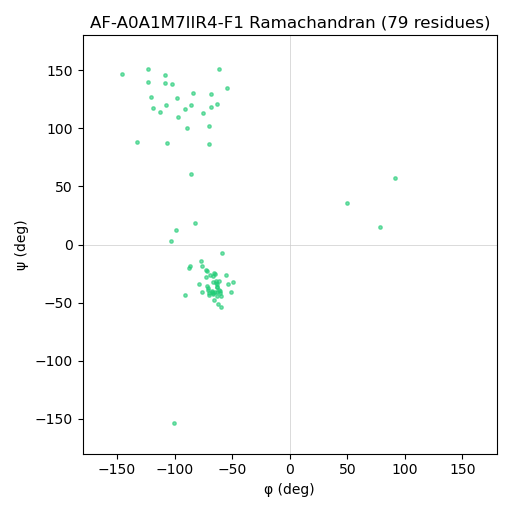C 1
ATOM 603 O O . ARG A 1 80 ? 30.380 13.673 -6.695 1.00 60.66 80 ARG A O 1
ATOM 610 N N . LEU A 1 81 ? 32.426 13.539 -5.631 1.00 48.78 81 LEU A N 1
ATOM 611 C CA . LEU A 1 81 ? 32.718 14.865 -5.053 1.00 48.78 81 LEU A CA 1
ATOM 612 C C . LEU A 1 81 ? 31.533 15.677 -4.515 1.00 48.78 81 LEU A C 1
ATOM 614 O O . LEU A 1 81 ? 30.738 16.186 -5.331 1.00 48.78 81 LEU A O 1
#